Protein AF-A0A962MNL5-F1 (afdb_monomer_lite)

Sequence (131 aa):
VIIVTGAYEQGNGMEGVELTSRAFGSVLPWFPYVLFAVVFLFAYSTLLSWAYYGVKAFTYLFGNTDFNEMLYKIIFCIFIVIGASAKLDNVILLTDSSVFMMAIPNLIGLYMLAPILKKDLKAYAEKLKAA

Foldseek 3Di:
DLVVQVLVVVPPVQDDLRSVLVSCCVVPVPVSVVSVVVVVVVVVVVLVVCLVVQLVVQCVVPNDDPVSNVVSNVVSVVVVVVLVPDDPVVSVVVVVVVVVVVVVVVVVVCVVCVVVVVVVVVVVVVVVVVD

Secondary structure (DSSP, 8-state):
-TTTTTTTTS-SS--HHHHHHHHHHTT-TTHHHHHHHHHHHHHHHHHHHHHHHHHHHHHHHH-S-HHHHHHHHHHHHHHHHHHHHS-HHHHHHHHHHHHHHHHHHHHHHHHHHHHHHHHHHHHHHHHHHH-

pLDDT: mean 90.14, std 6.87, range [57.72, 96.31]

Structure (mmCIF, N/CA/C/O backbone):
data_AF-A0A962MNL5-F1
#
_entry.id   AF-A0A962MNL5-F1
#
loop_
_atom_site.group_PDB
_atom_site.id
_atom_site.type_symbol
_atom_site.label_atom_id
_atom_site.label_alt_id
_atom_site.label_comp_id
_atom_site.label_asym_id
_atom_site.label_entity_id
_atom_site.label_seq_id
_atom_site.pdbx_PDB_ins_code
_atom_site.Cartn_x
_atom_site.Cartn_y
_atom_site.Cartn_z
_atom_site.occupancy
_atom_site.B_iso_or_equiv
_atom_site.auth_seq_id
_atom_site.auth_comp_id
_atom_site.auth_asym_id
_atom_site.auth_atom_id
_atom_site.pdbx_PDB_model_num
ATOM 1 N N . VAL A 1 1 ? -0.462 -16.785 -18.089 1.00 73.00 1 VAL A N 1
ATOM 2 C CA . VAL A 1 1 ? 0.452 -16.381 -19.185 1.00 73.00 1 VAL A CA 1
ATOM 3 C C . VAL A 1 1 ? 1.895 -16.700 -18.842 1.00 73.00 1 VAL A C 1
ATOM 5 O O . VAL A 1 1 ? 2.433 -17.543 -19.529 1.00 73.00 1 VAL A O 1
ATOM 8 N N . ILE A 1 2 ? 2.465 -16.181 -17.746 1.00 81.88 2 ILE A N 1
ATOM 9 C CA . ILE A 1 2 ? 3.863 -16.463 -17.336 1.00 81.88 2 ILE A CA 1
ATOM 10 C C . ILE A 1 2 ? 4.225 -17.965 -17.362 1.00 81.88 2 ILE A C 1
ATOM 12 O O . ILE A 1 2 ? 5.234 -18.332 -17.956 1.00 81.88 2 ILE A O 1
ATOM 16 N N . ILE A 1 3 ? 3.385 -18.833 -16.778 1.00 84.62 3 ILE A N 1
ATOM 17 C CA . ILE A 1 3 ? 3.589 -20.297 -16.783 1.00 84.62 3 ILE A CA 1
ATOM 18 C C . ILE A 1 3 ? 3.440 -20.881 -18.197 1.00 84.62 3 ILE A C 1
ATOM 20 O O . ILE A 1 3 ? 4.257 -21.677 -18.633 1.00 84.62 3 ILE A O 1
ATOM 24 N N . VAL A 1 4 ? 2.411 -20.453 -18.932 1.00 84.00 4 VAL A N 1
ATOM 25 C CA . VAL A 1 4 ? 2.067 -20.973 -20.270 1.00 84.00 4 VAL A CA 1
ATOM 26 C C . VAL A 1 4 ? 3.145 -20.645 -21.305 1.00 84.00 4 VAL A C 1
ATOM 28 O O . VAL A 1 4 ? 3.404 -21.443 -22.195 1.00 84.00 4 VAL A O 1
ATOM 31 N N . THR A 1 5 ? 3.781 -19.480 -21.193 1.00 83.62 5 THR A N 1
ATOM 32 C CA . THR A 1 5 ? 4.835 -19.036 -22.113 1.00 83.62 5 THR A CA 1
ATOM 33 C C . THR A 1 5 ? 6.230 -19.495 -21.691 1.00 83.62 5 THR A C 1
ATOM 35 O O . THR A 1 5 ? 7.196 -19.121 -22.348 1.00 83.62 5 THR A O 1
ATOM 38 N N . GLY A 1 6 ? 6.363 -20.218 -20.570 1.00 81.50 6 GLY A N 1
ATOM 39 C CA . GLY A 1 6 ? 7.662 -20.605 -20.007 1.00 81.50 6 GLY A CA 1
ATOM 40 C C . GLY A 1 6 ? 8.551 -19.412 -19.632 1.00 81.50 6 GLY A C 1
ATOM 41 O O . GLY A 1 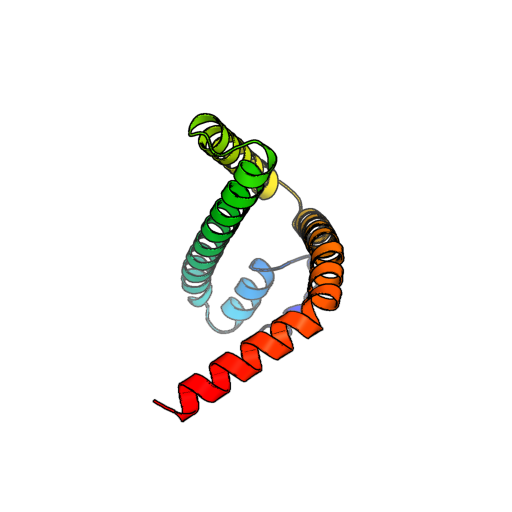6 ? 9.764 -19.551 -19.522 1.00 81.50 6 GLY A O 1
ATOM 42 N N . ALA A 1 7 ? 7.974 -18.217 -19.445 1.00 80.88 7 ALA A N 1
ATOM 43 C CA . ALA A 1 7 ? 8.757 -16.992 -19.253 1.00 80.88 7 ALA A CA 1
ATOM 44 C C . ALA A 1 7 ? 9.579 -17.016 -17.953 1.00 80.88 7 ALA A C 1
ATOM 46 O O . ALA A 1 7 ? 10.593 -16.333 -17.863 1.00 80.88 7 ALA A O 1
ATOM 47 N N . TYR A 1 8 ? 9.166 -17.826 -16.973 1.00 78.62 8 TYR A N 1
ATOM 48 C CA . TYR A 1 8 ? 9.879 -18.022 -15.711 1.00 78.62 8 TYR A CA 1
ATOM 49 C C . TYR A 1 8 ? 11.195 -18.812 -15.863 1.00 78.62 8 TYR A C 1
ATOM 51 O O . TYR A 1 8 ? 12.055 -18.707 -14.996 1.00 78.62 8 TYR A O 1
ATOM 59 N N . GLU A 1 9 ? 11.372 -19.590 -16.941 1.00 77.12 9 GLU A N 1
ATOM 60 C CA . GLU A 1 9 ? 12.588 -20.393 -17.174 1.00 77.12 9 GLU A CA 1
ATOM 61 C C . GLU A 1 9 ? 13.725 -19.568 -17.787 1.00 77.12 9 GLU A C 1
ATOM 63 O O . GLU A 1 9 ? 14.900 -19.900 -17.637 1.00 77.12 9 GLU A O 1
ATOM 68 N N . GLN A 1 10 ? 13.391 -18.453 -18.442 1.00 66.31 10 GLN A N 1
ATOM 69 C CA . GLN A 1 10 ? 14.362 -17.483 -18.944 1.00 66.31 10 GLN A CA 1
ATOM 70 C C . GLN A 1 10 ? 14.862 -16.611 -17.781 1.00 66.31 10 GLN A C 1
ATOM 72 O O . GLN A 1 10 ? 14.500 -15.441 -17.658 1.00 66.31 10 GLN A O 1
ATOM 77 N N . GLY A 1 11 ? 15.673 -17.209 -16.904 1.00 57.72 11 GLY A N 1
ATOM 78 C CA . GLY A 1 11 ? 16.206 -16.648 -15.655 1.00 57.72 11 GLY A CA 1
ATOM 79 C C . GLY A 1 11 ? 17.198 -15.486 -15.802 1.00 57.72 11 GLY A C 1
ATOM 80 O O . GLY A 1 11 ? 18.257 -15.497 -15.186 1.00 57.72 11 GLY A O 1
ATOM 81 N N . ASN A 1 12 ? 16.863 -14.454 -16.574 1.00 64.12 12 ASN A N 1
ATOM 82 C CA . ASN A 1 12 ? 17.698 -13.261 -16.770 1.00 64.12 12 ASN A CA 1
ATOM 83 C C . ASN A 1 12 ? 17.591 -12.226 -15.628 1.00 64.12 12 ASN A C 1
ATOM 85 O O . ASN A 1 12 ? 17.877 -11.053 -15.847 1.00 64.12 12 ASN A O 1
ATOM 89 N N . GLY A 1 13 ? 17.146 -12.618 -14.429 1.00 68.88 13 GLY A N 1
ATOM 90 C CA . GLY A 1 13 ? 16.915 -11.675 -13.323 1.00 68.88 13 GLY A CA 1
ATOM 91 C C . GLY A 1 13 ? 15.788 -10.667 -13.591 1.00 68.88 13 GLY A C 1
ATOM 92 O O . GLY A 1 13 ? 15.767 -9.598 -12.994 1.00 68.88 13 GLY A O 1
ATOM 93 N N . MET A 1 14 ? 14.874 -10.979 -14.520 1.00 76.31 14 MET A N 1
ATOM 94 C CA . MET A 1 14 ? 13.688 -10.161 -14.787 1.00 76.31 14 MET A CA 1
ATOM 95 C C . MET A 1 14 ? 12.634 -10.423 -13.710 1.00 76.31 14 MET A C 1
ATOM 97 O O . MET A 1 14 ? 12.212 -11.566 -13.524 1.00 76.31 14 MET A O 1
ATOM 101 N N . GLU A 1 15 ? 12.159 -9.369 -13.054 1.00 78.19 15 GLU A N 1
ATOM 102 C CA . GLU A 1 15 ? 11.238 -9.475 -11.921 1.00 78.19 15 GLU A CA 1
ATOM 103 C C . GLU A 1 15 ? 9.949 -8.668 -12.128 1.00 78.19 15 GLU A C 1
ATOM 105 O O . GLU A 1 15 ? 9.864 -7.729 -12.926 1.00 78.19 15 GLU A O 1
ATOM 110 N N . GLY A 1 16 ? 8.903 -9.064 -11.400 1.00 82.06 16 GLY A N 1
ATOM 111 C CA . GLY A 1 16 ? 7.641 -8.332 -11.313 1.00 82.06 16 GLY A CA 1
ATOM 112 C C . GLY A 1 16 ? 6.971 -8.035 -12.663 1.00 82.06 16 GLY A C 1
ATOM 113 O O . GLY A 1 16 ? 6.592 -8.932 -13.427 1.00 82.06 16 GLY A O 1
ATOM 114 N N . VAL A 1 17 ? 6.761 -6.744 -12.931 1.00 85.81 17 VAL A N 1
ATOM 115 C CA . VAL A 1 17 ? 6.028 -6.257 -14.112 1.00 85.81 17 VAL A CA 1
ATOM 116 C C . VAL A 1 17 ? 6.813 -6.497 -15.402 1.00 85.81 17 VAL A C 1
ATOM 118 O O . VAL A 1 17 ? 6.201 -6.755 -16.438 1.00 85.81 17 VAL A O 1
ATOM 121 N N . GLU A 1 18 ? 8.146 -6.480 -15.352 1.00 85.50 18 GLU A N 1
ATOM 122 C CA . GLU A 1 18 ? 8.993 -6.729 -16.523 1.00 85.50 18 GLU A CA 1
ATOM 123 C C . GLU A 1 18 ? 8.820 -8.163 -17.036 1.00 85.50 18 GLU A C 1
ATOM 125 O O . GLU A 1 18 ? 8.566 -8.373 -18.226 1.00 85.50 18 GLU A O 1
AT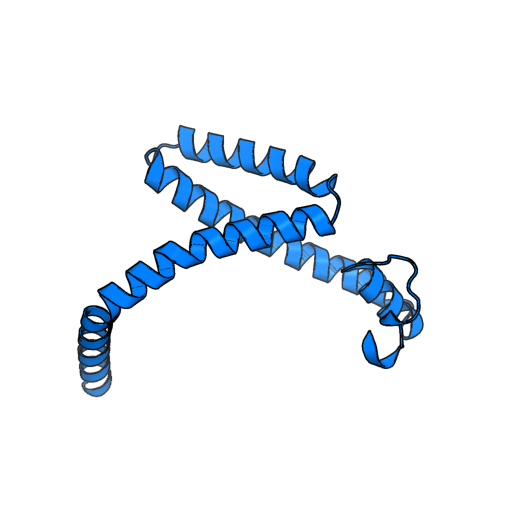OM 130 N N . LEU A 1 19 ? 8.840 -9.142 -16.124 1.00 86.94 19 LEU A N 1
ATOM 131 C CA . LEU A 1 19 ? 8.591 -10.549 -16.442 1.00 86.94 19 LEU A CA 1
ATOM 132 C C . LEU A 1 19 ? 7.203 -10.746 -17.069 1.00 86.94 19 LEU A C 1
ATOM 134 O O . LEU A 1 19 ? 7.045 -11.453 -18.067 1.00 86.94 19 LEU A O 1
ATOM 138 N N . THR A 1 20 ? 6.194 -10.076 -16.507 1.00 88.31 20 THR A N 1
ATOM 139 C CA . THR A 1 20 ? 4.820 -10.121 -17.020 1.00 88.31 20 THR A CA 1
ATOM 140 C C . THR A 1 20 ? 4.736 -9.503 -18.418 1.00 88.31 20 THR A C 1
ATOM 142 O O . THR A 1 20 ? 4.154 -10.101 -19.321 1.00 88.31 20 THR A O 1
ATOM 145 N N . SER A 1 21 ? 5.369 -8.346 -18.629 1.00 88.44 21 SER A N 1
ATOM 146 C CA . SER A 1 21 ? 5.409 -7.649 -19.919 1.00 88.44 21 SER A CA 1
ATOM 147 C C . SER A 1 21 ? 6.058 -8.500 -21.013 1.00 88.44 21 SER A C 1
ATOM 149 O O . SER A 1 21 ? 5.485 -8.653 -22.091 1.00 88.44 21 SER A O 1
ATOM 151 N N . ARG A 1 22 ? 7.193 -9.147 -20.719 1.00 86.38 22 ARG A N 1
ATOM 152 C CA . ARG A 1 22 ? 7.858 -10.103 -21.623 1.00 86.38 22 ARG A CA 1
ATOM 153 C C . ARG A 1 22 ? 6.981 -11.305 -21.960 1.00 86.38 22 ARG A C 1
ATOM 155 O O . ARG A 1 22 ? 6.880 -11.674 -23.129 1.00 86.38 22 ARG A O 1
ATOM 162 N N . ALA A 1 23 ? 6.340 -11.898 -20.954 1.00 87.25 23 ALA A N 1
ATOM 163 C CA . ALA A 1 23 ? 5.463 -13.051 -21.140 1.00 87.25 23 ALA A CA 1
ATOM 164 C C . ALA A 1 23 ? 4.251 -12.713 -22.020 1.00 87.25 23 ALA A C 1
ATOM 166 O O . ALA A 1 23 ? 3.857 -13.503 -22.869 1.00 87.25 23 ALA A O 1
ATOM 167 N N . PHE A 1 24 ? 3.656 -11.533 -21.844 1.00 87.31 24 PHE A N 1
ATOM 168 C CA . PHE A 1 24 ? 2.564 -11.096 -22.709 1.00 87.31 24 PHE A CA 1
ATOM 169 C C . PHE A 1 24 ? 3.050 -10.670 -24.095 1.00 87.31 24 PHE A C 1
ATOM 171 O O . PHE A 1 24 ? 2.392 -10.992 -25.079 1.00 87.31 24 PHE A O 1
ATOM 178 N N . GLY A 1 25 ? 4.204 -10.007 -24.191 1.00 86.38 25 GLY A N 1
ATOM 179 C CA . GLY A 1 25 ? 4.786 -9.558 -25.456 1.00 86.38 25 GLY A CA 1
ATOM 180 C C . GLY A 1 25 ? 5.163 -10.697 -26.407 1.00 86.38 25 GLY A C 1
ATOM 181 O O . GLY A 1 25 ? 5.110 -10.503 -27.619 1.00 86.38 25 GLY A O 1
ATOM 182 N N . SER A 1 26 ? 5.481 -11.892 -25.889 1.00 85.19 26 SER A N 1
ATOM 183 C CA . SER A 1 26 ? 5.773 -13.071 -26.721 1.00 85.19 26 SER A CA 1
ATOM 184 C C . SER A 1 26 ? 4.539 -13.663 -27.411 1.00 85.19 26 SER A C 1
ATOM 186 O O . SER A 1 26 ? 4.679 -14.338 -28.428 1.00 85.19 26 SER A O 1
ATOM 188 N N . VAL A 1 27 ? 3.337 -13.398 -26.887 1.00 85.94 27 VAL A N 1
ATOM 189 C CA . VAL A 1 27 ? 2.059 -13.881 -27.444 1.00 85.94 27 VAL A CA 1
ATOM 190 C C . VAL A 1 27 ? 1.306 -12.757 -28.161 1.00 85.94 27 VAL A C 1
ATOM 192 O O . VAL A 1 27 ? 0.698 -12.978 -29.205 1.00 85.94 27 VAL A O 1
ATOM 195 N N . LEU A 1 28 ? 1.344 -11.541 -27.608 1.00 88.19 28 LEU A N 1
ATOM 196 C CA . LEU A 1 28 ? 0.638 -10.353 -28.083 1.00 88.19 28 LEU A CA 1
ATOM 197 C C . LEU A 1 28 ? 1.578 -9.131 -28.045 1.00 88.19 28 LEU A C 1
ATOM 199 O O . LEU A 1 28 ? 1.676 -8.465 -27.011 1.00 88.19 28 LEU A O 1
ATOM 203 N N . PRO A 1 29 ? 2.220 -8.766 -29.171 1.00 87.06 29 PRO A N 1
ATOM 204 C CA . PRO A 1 29 ? 3.221 -7.693 -29.211 1.00 87.06 29 PRO A CA 1
ATOM 205 C C . PRO A 1 29 ? 2.721 -6.305 -28.774 1.00 87.06 29 PRO A C 1
ATOM 207 O O . PRO A 1 29 ? 3.512 -5.478 -28.333 1.00 87.06 29 PRO A O 1
ATOM 210 N N . TRP A 1 30 ? 1.415 -6.032 -28.880 1.00 89.56 30 TRP A N 1
ATOM 211 C CA . TRP A 1 30 ? 0.799 -4.749 -28.506 1.00 89.56 30 TRP A CA 1
ATOM 212 C C . TRP A 1 30 ? 0.339 -4.685 -27.041 1.00 89.56 30 TRP A C 1
ATOM 214 O O . TRP A 1 30 ? 0.053 -3.604 -26.525 1.00 89.56 30 TRP A O 1
ATOM 224 N N . PHE A 1 31 ? 0.268 -5.826 -26.352 1.00 89.62 31 PHE A N 1
ATOM 225 C CA . PHE A 1 31 ? -0.233 -5.903 -24.981 1.00 89.62 31 PHE A CA 1
ATOM 226 C C . PHE A 1 31 ? 0.630 -5.161 -23.938 1.00 89.62 31 PHE A C 1
ATOM 228 O O . PHE A 1 31 ? 0.042 -4.606 -23.008 1.00 89.62 31 PHE A O 1
ATOM 235 N N . PRO A 1 32 ? 1.974 -5.062 -24.064 1.00 89.12 32 PRO A N 1
ATOM 236 C CA . PRO A 1 32 ? 2.802 -4.296 -23.127 1.00 89.12 32 PRO A CA 1
ATOM 237 C C . PRO A 1 32 ? 2.346 -2.845 -22.897 1.00 89.12 32 PRO A C 1
ATOM 239 O O . PRO A 1 32 ? 2.419 -2.357 -21.771 1.00 89.12 32 PRO A O 1
ATOM 242 N N . TYR A 1 33 ? 1.812 -2.166 -23.920 1.00 90.94 33 TYR A N 1
ATOM 243 C CA . TYR A 1 33 ? 1.295 -0.797 -23.782 1.00 90.94 33 TYR A CA 1
ATOM 244 C C . TYR A 1 33 ? 0.030 -0.733 -22.918 1.00 90.94 33 TYR A C 1
ATOM 246 O O . TYR A 1 33 ? -0.125 0.167 -22.094 1.00 90.94 33 TYR A O 1
ATOM 254 N N . VAL A 1 34 ? -0.860 -1.716 -23.073 1.00 92.62 34 VAL A N 1
ATOM 255 C CA . VAL A 1 34 ? -2.073 -1.837 -22.253 1.00 92.62 34 VAL A CA 1
ATOM 256 C C . VAL A 1 34 ? -1.701 -2.200 -20.820 1.00 92.62 34 VAL A C 1
ATOM 258 O O . VAL A 1 34 ? -2.204 -1.589 -19.879 1.00 92.62 34 VAL A O 1
ATOM 261 N N . LEU A 1 35 ? -0.776 -3.149 -20.650 1.00 91.44 35 LEU A N 1
ATOM 262 C CA . LEU A 1 35 ? -0.272 -3.545 -19.340 1.00 91.44 35 LEU A CA 1
ATOM 263 C C . LEU A 1 35 ? 0.328 -2.349 -18.592 1.00 91.44 35 LEU A C 1
ATOM 265 O O . LEU A 1 35 ? 0.029 -2.174 -17.415 1.00 91.44 35 LEU A O 1
ATOM 269 N N . PHE A 1 36 ? 1.109 -1.502 -19.269 1.00 92.12 36 PHE A N 1
ATOM 270 C CA . PHE A 1 36 ? 1.651 -0.279 -18.676 1.00 92.12 36 PHE A CA 1
ATOM 271 C C . PHE A 1 36 ? 0.548 0.633 -18.121 1.00 92.12 36 PHE A C 1
ATOM 273 O O . PHE A 1 36 ? 0.620 1.034 -16.960 1.00 92.12 36 PHE A O 1
ATOM 280 N N . ALA A 1 37 ? -0.500 0.911 -18.905 1.00 94.50 37 ALA A N 1
ATOM 281 C CA . ALA A 1 37 ? -1.609 1.757 -18.461 1.00 94.50 37 ALA A CA 1
ATOM 282 C C . ALA A 1 37 ? -2.338 1.166 -17.240 1.00 94.50 37 ALA A C 1
ATOM 284 O O . ALA A 1 37 ? -2.624 1.878 -16.277 1.00 94.50 37 ALA A O 1
ATOM 285 N N . VAL A 1 38 ? -2.595 -0.146 -17.252 1.00 93.94 38 VAL A N 1
ATOM 286 C CA . VAL A 1 38 ? -3.270 -0.848 -16.148 1.00 93.94 38 VAL A CA 1
ATOM 287 C C . VAL A 1 38 ? -2.416 -0.843 -14.881 1.00 93.94 38 VAL A C 1
ATOM 289 O O . VAL A 1 38 ? -2.910 -0.499 -13.809 1.00 93.94 38 VAL A O 1
ATOM 292 N N . VAL A 1 39 ? -1.132 -1.191 -14.994 1.00 92.69 39 VAL A N 1
ATOM 293 C CA . VAL A 1 39 ? -0.204 -1.223 -13.855 1.00 92.69 39 VAL A CA 1
ATOM 294 C C . VAL A 1 39 ? -0.014 0.172 -13.272 1.00 92.69 39 VAL A C 1
ATOM 296 O O . VAL A 1 39 ? 0.002 0.313 -12.053 1.00 92.69 39 VAL A O 1
ATOM 299 N N . PHE A 1 40 ? 0.070 1.207 -14.111 1.00 93.44 40 PHE A N 1
ATOM 300 C CA . PHE A 1 40 ? 0.161 2.589 -13.649 1.00 93.44 40 PHE A CA 1
ATOM 301 C C . PHE A 1 40 ? -1.062 2.994 -12.818 1.00 93.44 40 PHE A C 1
ATOM 303 O O . PHE A 1 40 ? -0.910 3.482 -11.698 1.00 93.44 40 PHE A O 1
ATOM 310 N N . LEU A 1 41 ? -2.274 2.741 -13.327 1.00 95.19 41 LEU A N 1
ATOM 311 C CA . LEU A 1 41 ? -3.514 3.046 -12.608 1.00 95.19 41 LEU A CA 1
ATOM 312 C C . LEU A 1 41 ? -3.616 2.266 -11.291 1.00 95.19 41 LEU A C 1
ATOM 314 O O . LEU A 1 41 ? -3.998 2.833 -10.268 1.00 95.19 41 LEU A O 1
ATOM 318 N N . PHE A 1 42 ? -3.224 0.991 -11.302 1.00 94.06 42 PHE A N 1
ATOM 319 C CA . PHE A 1 42 ? -3.236 0.130 -10.121 1.00 94.06 42 PHE A CA 1
ATOM 320 C C . PHE A 1 42 ? -2.212 0.562 -9.058 1.00 94.06 42 PHE A C 1
ATOM 322 O O . PHE A 1 42 ? -2.520 0.619 -7.862 1.00 94.06 42 PHE A O 1
ATOM 329 N N . ALA A 1 43 ? -0.994 0.909 -9.480 1.00 92.56 43 ALA A N 1
ATOM 330 C CA . ALA A 1 43 ? 0.034 1.437 -8.590 1.00 92.56 43 ALA A CA 1
ATOM 331 C C . ALA A 1 43 ? -0.419 2.769 -7.977 1.00 92.56 43 ALA A C 1
ATOM 333 O O . ALA A 1 43 ? -0.313 2.959 -6.766 1.00 92.56 43 ALA A O 1
ATOM 334 N N . TYR A 1 44 ? -1.009 3.654 -8.785 1.00 93.94 44 TYR A N 1
ATOM 335 C CA . TYR A 1 44 ? -1.526 4.938 -8.321 1.00 93.94 44 TYR A CA 1
ATOM 336 C C . TYR A 1 44 ? -2.654 4.784 -7.289 1.00 93.94 44 TYR A C 1
ATOM 338 O O . TYR A 1 44 ? -2.602 5.404 -6.226 1.00 93.94 44 TYR A O 1
ATOM 346 N N . SER A 1 45 ? -3.640 3.913 -7.537 1.00 95.75 45 SER A N 1
ATOM 347 C CA . SER A 1 45 ? -4.722 3.668 -6.569 1.00 95.75 45 SER A CA 1
ATOM 348 C C . SER A 1 45 ? -4.206 3.091 -5.248 1.00 95.75 45 SER A C 1
ATOM 350 O O . SER A 1 45 ? -4.696 3.439 -4.168 1.00 95.75 45 SER A O 1
ATOM 352 N N . THR A 1 46 ? -3.190 2.229 -5.326 1.00 93.38 46 THR A N 1
ATOM 353 C CA . THR A 1 46 ? -2.559 1.623 -4.148 1.00 93.38 46 THR A CA 1
ATOM 354 C C . THR A 1 46 ? -1.806 2.678 -3.338 1.00 93.38 46 THR A C 1
ATOM 356 O O . THR A 1 46 ? -1.995 2.763 -2.125 1.00 93.38 46 THR A O 1
ATOM 359 N N . LEU A 1 47 ? -1.033 3.546 -4.001 1.00 93.81 47 LEU A N 1
ATOM 360 C CA . LEU A 1 47 ? -0.325 4.657 -3.358 1.00 93.81 47 LEU A CA 1
ATOM 361 C C . LEU A 1 47 ? -1.275 5.593 -2.604 1.00 93.81 47 LEU A C 1
ATOM 363 O O . LEU A 1 47 ? -0.985 5.955 -1.466 1.00 93.81 47 LEU A O 1
ATOM 367 N N . LEU A 1 48 ? -2.421 5.947 -3.195 1.00 93.19 48 LEU A N 1
ATOM 368 C CA . LEU A 1 48 ? -3.418 6.797 -2.534 1.00 93.19 48 LEU A CA 1
ATOM 369 C C . LEU A 1 48 ? -4.010 6.142 -1.280 1.00 93.19 48 LEU A C 1
ATOM 371 O O . LEU A 1 48 ? -4.159 6.801 -0.249 1.00 93.19 48 LEU A O 1
ATOM 375 N N . SER A 1 49 ? -4.319 4.846 -1.355 1.00 94.81 49 SER A N 1
ATOM 376 C CA . SER A 1 49 ? -4.878 4.098 -0.222 1.00 94.81 49 SER A CA 1
ATOM 377 C C . SER A 1 49 ? -3.886 4.039 0.944 1.00 94.81 49 SER A C 1
ATOM 379 O O . SER A 1 49 ? -4.243 4.349 2.082 1.00 94.81 49 SER A O 1
ATOM 381 N N . TRP A 1 50 ? -2.616 3.732 0.659 1.00 93.50 50 TRP A N 1
ATOM 382 C CA . TRP A 1 50 ? -1.556 3.704 1.671 1.00 93.50 50 TRP A CA 1
ATOM 383 C C . TRP A 1 50 ? -1.235 5.087 2.238 1.00 93.50 50 TRP A C 1
ATOM 385 O O . TRP A 1 50 ? -1.057 5.209 3.449 1.00 93.50 50 TRP A O 1
ATOM 395 N N . ALA A 1 51 ? -1.235 6.134 1.409 1.00 94.25 51 ALA A N 1
ATOM 396 C CA . ALA A 1 51 ? -1.080 7.508 1.881 1.00 94.25 51 ALA A CA 1
ATOM 397 C C . ALA A 1 51 ? -2.185 7.874 2.883 1.00 94.25 51 ALA A C 1
ATOM 399 O O . ALA A 1 51 ? -1.904 8.423 3.948 1.00 94.25 51 ALA A O 1
ATOM 400 N N . TYR A 1 52 ? -3.439 7.528 2.574 1.00 94.12 52 TYR A N 1
ATOM 401 C CA . TYR A 1 52 ? -4.574 7.790 3.455 1.00 94.12 52 TYR A CA 1
ATOM 402 C C . TYR A 1 52 ? -4.476 7.024 4.781 1.00 94.12 52 TYR A C 1
ATOM 404 O O . TYR A 1 52 ? -4.600 7.630 5.849 1.00 94.12 52 TYR A O 1
ATOM 412 N N . TYR A 1 53 ? -4.221 5.711 4.738 1.00 93.62 53 TYR A N 1
ATOM 413 C CA . TYR A 1 53 ? -4.052 4.908 5.955 1.00 93.62 53 TYR A CA 1
ATOM 414 C C . TYR A 1 53 ? -2.889 5.413 6.810 1.00 93.62 53 TYR A C 1
ATOM 416 O O . TYR A 1 53 ? -3.018 5.519 8.030 1.00 93.62 53 TYR A O 1
ATOM 424 N N . GLY A 1 54 ? -1.796 5.805 6.160 1.00 93.31 54 GLY A N 1
ATOM 425 C CA . GLY A 1 54 ? -0.635 6.410 6.789 1.00 93.31 54 GLY A CA 1
ATOM 426 C C . GLY A 1 54 ? -0.953 7.704 7.535 1.00 93.31 54 GLY A C 1
ATOM 427 O O . GLY A 1 54 ? -0.627 7.823 8.715 1.00 93.31 54 GLY A O 1
ATOM 428 N N . VAL A 1 55 ? -1.669 8.637 6.894 1.00 95.12 55 VAL A N 1
ATOM 429 C CA . VAL A 1 55 ? -2.123 9.883 7.539 1.00 95.12 55 VAL A CA 1
ATOM 430 C C . VAL A 1 55 ? -2.994 9.577 8.755 1.00 95.12 55 VAL A C 1
ATOM 432 O O . VAL A 1 55 ? -2.811 10.187 9.809 1.00 95.12 55 VAL A O 1
ATOM 435 N N . LYS A 1 56 ? -3.932 8.627 8.654 1.00 94.12 56 LYS A N 1
ATOM 436 C CA . LYS A 1 56 ? -4.806 8.265 9.784 1.00 94.12 56 LYS A CA 1
ATOM 437 C C . LYS A 1 56 ? -4.038 7.638 10.943 1.00 94.12 56 LYS A C 1
ATOM 439 O O . LYS A 1 56 ? -4.275 8.019 12.086 1.00 94.12 56 LYS A O 1
ATOM 444 N N . ALA A 1 57 ? -3.081 6.756 10.669 1.00 92.62 57 ALA A N 1
ATOM 445 C CA . ALA A 1 57 ? -2.211 6.203 11.704 1.00 92.62 57 ALA A CA 1
ATOM 446 C C . ALA A 1 57 ? -1.325 7.286 12.352 1.00 92.62 57 ALA A C 1
ATOM 448 O O . ALA A 1 57 ? -1.188 7.329 13.573 1.00 92.62 57 ALA A O 1
ATOM 449 N N . PHE A 1 58 ? -0.768 8.199 11.553 1.00 94.19 58 PHE A N 1
ATOM 450 C CA . PHE A 1 58 ? 0.101 9.271 12.040 1.00 94.19 58 PHE A CA 1
ATOM 451 C C . PHE A 1 58 ? -0.655 10.291 12.901 1.00 94.19 58 PHE A C 1
ATOM 453 O O . PH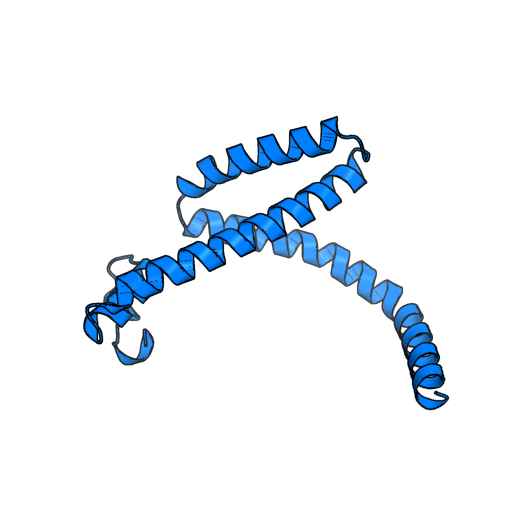E A 1 58 ? -0.229 10.616 14.006 1.00 94.19 58 PHE A O 1
ATOM 460 N N . THR A 1 59 ? -1.814 10.757 12.431 1.00 93.62 59 THR A N 1
ATOM 461 C CA . THR A 1 59 ? -2.675 11.696 13.174 1.00 93.62 59 THR A CA 1
ATOM 462 C C . THR A 1 59 ? -3.261 11.080 14.446 1.00 93.62 59 THR A C 1
ATOM 464 O O . THR A 1 59 ? -3.459 11.798 15.424 1.00 93.62 59 THR A O 1
ATOM 467 N N . TYR A 1 60 ? -3.479 9.760 14.483 1.00 92.19 60 TYR A N 1
ATOM 468 C CA . TYR A 1 60 ? -3.862 9.050 15.707 1.00 92.19 60 TYR A CA 1
ATOM 469 C C . TYR A 1 60 ? -2.756 9.085 16.776 1.00 92.19 60 TYR A C 1
ATOM 471 O O . TYR A 1 60 ? -3.056 9.239 17.956 1.00 92.19 60 TYR A O 1
ATOM 479 N N . LEU A 1 61 ? -1.483 8.977 16.374 1.00 92.50 61 LEU A N 1
ATOM 480 C CA . LEU A 1 61 ? -0.339 8.964 17.297 1.00 92.50 61 LEU A CA 1
ATOM 481 C C . LEU A 1 61 ? 0.108 10.364 17.738 1.00 92.50 61 LEU A C 1
ATOM 483 O O . LEU A 1 61 ? 0.402 10.573 18.912 1.00 92.50 61 LEU A O 1
ATOM 487 N N . PHE A 1 62 ? 0.178 11.317 16.807 1.00 91.94 62 PHE A N 1
ATOM 488 C CA . PHE A 1 62 ? 0.778 12.640 17.036 1.00 91.94 62 PHE A CA 1
ATOM 489 C C . PHE A 1 62 ? -0.248 13.772 17.175 1.00 91.94 62 PHE A C 1
ATOM 491 O O . PHE A 1 62 ? 0.122 14.929 17.376 1.00 91.94 62 PHE A O 1
ATOM 498 N N . GLY A 1 63 ? -1.539 13.449 17.080 1.00 89.31 63 GLY A N 1
ATOM 499 C CA . GLY A 1 63 ? -2.638 14.406 17.138 1.00 89.31 63 GLY A CA 1
ATOM 500 C C . GLY A 1 63 ? -3.110 14.864 15.756 1.00 89.31 63 GLY A C 1
ATOM 501 O O . GLY A 1 63 ? -2.339 14.957 14.796 1.00 89.31 63 GLY A O 1
ATOM 502 N N . ASN A 1 64 ? -4.407 15.163 15.669 1.00 90.31 64 ASN A N 1
ATOM 503 C CA . ASN A 1 64 ? -5.089 15.542 14.436 1.00 90.31 64 ASN A CA 1
ATOM 504 C C . ASN A 1 64 ? -4.997 17.056 14.193 1.00 90.31 64 ASN A C 1
ATOM 506 O O . ASN A 1 64 ? -5.919 17.801 14.520 1.00 90.31 64 ASN A O 1
ATOM 510 N N . THR A 1 65 ? -3.863 17.506 13.657 1.00 92.69 65 THR A N 1
ATOM 511 C CA . THR A 1 65 ? -3.652 18.893 13.220 1.00 92.69 65 THR A CA 1
ATOM 512 C C . THR A 1 65 ? -3.309 18.935 11.734 1.00 92.69 65 THR A C 1
ATOM 514 O O . THR A 1 65 ? -2.649 18.028 11.219 1.00 92.69 65 THR A O 1
ATOM 517 N N . ASP A 1 66 ? -3.696 20.017 11.054 1.00 90.31 66 ASP A N 1
ATOM 518 C CA . ASP A 1 66 ? -3.401 20.214 9.626 1.00 90.31 66 ASP A CA 1
ATOM 519 C C . ASP A 1 66 ? -1.890 20.184 9.341 1.00 90.31 66 ASP A C 1
ATOM 521 O O . ASP A 1 66 ? -1.444 19.688 8.305 1.00 90.31 66 ASP A O 1
ATOM 525 N N . PHE A 1 67 ? -1.086 20.664 10.297 1.00 92.81 67 PHE A N 1
ATOM 526 C CA . PHE A 1 67 ? 0.371 20.607 10.230 1.00 92.81 67 PHE A CA 1
ATOM 527 C C . PHE A 1 67 ? 0.892 19.162 10.203 1.00 92.81 67 PHE A C 1
ATOM 529 O O . PHE A 1 67 ? 1.703 18.825 9.342 1.00 92.81 67 PHE A O 1
ATOM 536 N N . ASN A 1 68 ? 0.405 18.296 11.098 1.00 92.12 68 ASN A N 1
ATOM 537 C CA . ASN A 1 68 ? 0.824 16.893 11.165 1.00 92.12 68 ASN A CA 1
ATOM 538 C C . ASN A 1 68 ? 0.415 16.111 9.912 1.00 92.12 68 ASN A C 1
ATOM 540 O O . ASN A 1 68 ? 1.179 15.280 9.418 1.00 92.12 68 ASN A O 1
ATOM 544 N N . GLU A 1 69 ? -0.774 16.391 9.376 1.00 93.06 69 GLU A N 1
ATOM 545 C CA . GLU A 1 69 ? -1.231 15.787 8.127 1.00 93.06 69 GLU A CA 1
ATOM 546 C C . GLU A 1 69 ? -0.345 16.202 6.943 1.00 93.06 69 GLU A C 1
ATOM 548 O O . GLU A 1 69 ? 0.085 15.349 6.159 1.00 93.06 69 GLU A O 1
ATOM 553 N N . MET A 1 70 ? -0.033 17.496 6.823 1.00 93.69 70 MET A N 1
ATOM 554 C CA . MET A 1 70 ? 0.849 18.000 5.769 1.00 93.69 70 MET A CA 1
ATOM 555 C C . MET A 1 70 ? 2.264 17.427 5.895 1.00 93.69 70 MET A C 1
ATOM 557 O O . MET A 1 70 ? 2.843 16.990 4.899 1.00 93.69 70 MET A O 1
ATOM 561 N N . LEU A 1 71 ? 2.801 17.372 7.116 1.00 94.62 71 LEU A N 1
ATOM 562 C CA . LEU A 1 71 ? 4.115 16.799 7.397 1.00 94.62 71 LEU A CA 1
ATOM 563 C C . LEU A 1 71 ? 4.198 15.343 6.926 1.00 94.62 71 LEU A C 1
ATOM 565 O O . LEU A 1 71 ? 5.138 14.984 6.216 1.00 94.62 71 LEU A O 1
ATOM 569 N N . TYR A 1 72 ? 3.196 14.520 7.255 1.00 95.12 72 TYR A N 1
ATOM 570 C CA . TYR A 1 72 ? 3.163 13.128 6.810 1.00 95.12 72 TYR A CA 1
ATOM 571 C C . TYR A 1 72 ? 3.110 13.013 5.283 1.00 95.12 72 TYR A C 1
ATOM 573 O O . TYR A 1 72 ? 3.850 12.218 4.708 1.00 95.1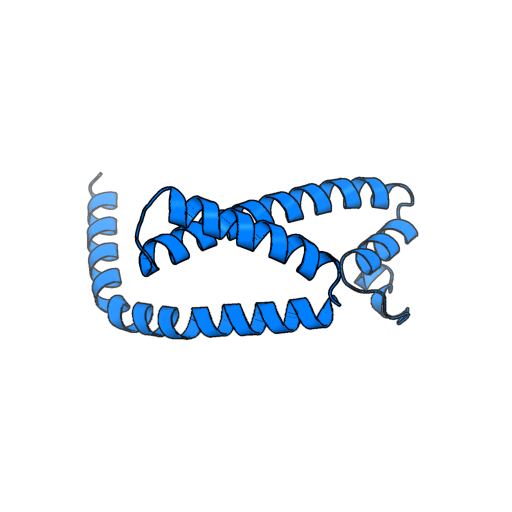2 72 TYR A O 1
ATOM 581 N N . LYS A 1 73 ? 2.283 13.823 4.606 1.00 94.12 73 LYS A N 1
ATOM 582 C CA . LYS A 1 73 ? 2.196 13.821 3.133 1.00 94.12 73 LYS A CA 1
ATOM 583 C C . LYS A 1 73 ? 3.533 14.174 2.480 1.00 94.12 73 LYS A C 1
ATOM 585 O O . LYS A 1 73 ? 3.924 13.518 1.518 1.00 94.12 73 LYS A O 1
ATOM 590 N N . ILE A 1 74 ? 4.252 15.164 3.014 1.00 95.50 74 ILE A N 1
ATOM 591 C CA . ILE A 1 74 ? 5.586 15.546 2.522 1.00 95.50 74 ILE A CA 1
ATOM 592 C C . ILE A 1 74 ? 6.570 14.386 2.694 1.00 95.50 74 ILE A C 1
ATOM 594 O O . ILE A 1 74 ? 7.251 14.016 1.737 1.00 95.50 74 ILE A O 1
ATOM 598 N N . ILE A 1 75 ? 6.609 13.778 3.884 1.00 94.81 75 ILE A N 1
ATOM 599 C CA . ILE A 1 75 ? 7.460 12.614 4.162 1.00 94.81 75 ILE A CA 1
ATOM 600 C C . ILE A 1 75 ? 7.123 11.476 3.191 1.00 94.81 75 ILE A C 1
ATOM 602 O O . ILE A 1 75 ? 8.018 10.940 2.543 1.00 94.81 75 ILE A O 1
ATOM 606 N N . PHE A 1 76 ? 5.842 11.150 3.023 1.00 93.94 76 PHE A N 1
ATOM 607 C CA . PHE A 1 76 ? 5.385 10.091 2.126 1.00 93.94 76 PHE A CA 1
ATOM 608 C C . PHE A 1 76 ? 5.838 10.323 0.676 1.00 93.94 76 PHE A C 1
ATOM 610 O O . PHE A 1 76 ? 6.379 9.413 0.049 1.00 93.94 76 PHE A O 1
ATOM 617 N N . CYS A 1 77 ? 5.709 11.550 0.160 1.00 94.25 77 CYS A N 1
ATOM 618 C CA . CYS A 1 77 ? 6.196 11.912 -1.174 1.00 94.25 77 CYS A CA 1
ATOM 619 C C . CYS A 1 77 ? 7.715 11.730 -1.324 1.00 94.25 77 CYS A C 1
ATOM 621 O O . CYS A 1 77 ? 8.167 11.226 -2.351 1.00 94.25 77 CYS A O 1
ATOM 623 N N . ILE A 1 78 ? 8.506 12.091 -0.308 1.00 94.69 78 ILE A N 1
ATOM 624 C CA . ILE A 1 78 ? 9.963 11.868 -0.315 1.00 94.69 78 ILE A CA 1
ATOM 625 C C . ILE A 1 78 ? 10.272 10.365 -0.352 1.00 94.69 78 ILE A C 1
ATOM 627 O O . ILE A 1 78 ? 11.097 9.918 -1.150 1.00 94.69 78 ILE A O 1
ATOM 631 N N . PHE A 1 79 ? 9.574 9.568 0.461 1.00 91.38 79 PHE A N 1
ATOM 632 C CA . PHE A 1 79 ? 9.746 8.115 0.488 1.00 91.38 79 PHE A CA 1
ATOM 633 C C . PHE A 1 79 ? 9.341 7.434 -0.824 1.00 91.38 79 PHE A C 1
ATOM 635 O O . PHE A 1 79 ? 9.965 6.438 -1.177 1.00 91.38 79 PHE A O 1
ATOM 642 N N . ILE A 1 80 ? 8.380 7.972 -1.586 1.00 92.19 80 ILE A N 1
ATOM 643 C CA . ILE A 1 80 ? 8.070 7.470 -2.938 1.00 92.19 80 ILE A CA 1
ATOM 644 C C . ILE A 1 80 ? 9.292 7.589 -3.857 1.00 92.19 80 ILE A C 1
ATOM 646 O O . ILE A 1 80 ? 9.619 6.636 -4.562 1.00 92.19 80 ILE A O 1
ATOM 650 N N . VAL A 1 81 ? 9.990 8.729 -3.837 1.00 92.56 81 VAL A N 1
ATOM 651 C CA . VAL A 1 81 ? 11.187 8.945 -4.672 1.00 92.56 81 VAL A CA 1
ATOM 652 C C . VAL A 1 81 ? 12.312 7.989 -4.268 1.00 92.56 81 VAL A C 1
ATOM 654 O O . VAL A 1 81 ? 12.972 7.398 -5.123 1.00 92.56 81 VAL A O 1
ATOM 657 N N . ILE A 1 82 ? 12.499 7.785 -2.962 1.00 91.19 82 ILE A N 1
ATOM 658 C CA . ILE A 1 82 ? 13.488 6.833 -2.440 1.00 91.19 82 ILE A CA 1
ATOM 659 C C . ILE A 1 82 ? 13.110 5.401 -2.844 1.00 91.19 82 ILE A C 1
ATOM 661 O O . ILE A 1 82 ? 13.942 4.675 -3.378 1.00 91.19 82 ILE A O 1
ATOM 665 N N . GLY A 1 83 ? 11.848 5.009 -2.660 1.00 88.38 83 GLY A N 1
ATOM 666 C CA . GLY A 1 83 ? 11.344 3.682 -3.015 1.00 88.38 83 GLY A CA 1
ATOM 667 C C . GLY A 1 83 ? 11.469 3.377 -4.507 1.00 88.38 83 GLY A C 1
ATOM 668 O O . GLY A 1 83 ? 11.839 2.265 -4.868 1.00 88.38 83 GLY A O 1
ATOM 669 N N . ALA A 1 84 ? 11.258 4.374 -5.370 1.00 89.12 84 ALA A N 1
ATOM 670 C CA . ALA A 1 84 ? 11.418 4.236 -6.817 1.00 89.12 84 ALA A CA 1
ATOM 671 C C . ALA A 1 84 ? 12.876 4.002 -7.263 1.00 89.12 84 ALA A C 1
ATOM 673 O O . ALA A 1 84 ? 13.095 3.513 -8.368 1.00 89.12 84 ALA A O 1
ATOM 674 N N . SER A 1 85 ? 13.866 4.344 -6.428 1.00 89.44 85 SER A N 1
ATOM 675 C CA . SER A 1 85 ? 15.297 4.122 -6.707 1.00 89.44 85 SER A CA 1
ATOM 676 C C . SER A 1 85 ? 15.894 2.908 -5.981 1.00 89.44 85 SER A C 1
ATOM 678 O O . SER A 1 85 ? 17.045 2.545 -6.229 1.00 89.44 85 SER A O 1
ATOM 680 N N . ALA A 1 86 ? 15.128 2.255 -5.104 1.00 89.19 86 ALA A N 1
ATOM 681 C CA . ALA A 1 86 ? 15.552 1.064 -4.378 1.00 89.19 86 ALA A CA 1
ATOM 682 C C . ALA A 1 86 ? 15.356 -0.223 -5.205 1.00 89.19 86 ALA A C 1
ATOM 684 O O . ALA A 1 86 ? 14.522 -0.294 -6.104 1.00 89.19 86 ALA A O 1
ATOM 685 N N . LYS A 1 87 ? 16.120 -1.276 -4.878 1.00 86.81 87 LYS A N 1
ATOM 686 C CA . LYS A 1 87 ? 15.943 -2.608 -5.484 1.00 86.81 87 LYS A CA 1
ATOM 687 C C . LYS A 1 87 ? 14.599 -3.214 -5.080 1.00 86.81 87 LYS A C 1
ATOM 689 O O . LYS A 1 87 ? 14.246 -3.153 -3.902 1.00 86.81 87 LYS A O 1
ATOM 694 N N . LEU A 1 88 ? 13.917 -3.858 -6.028 1.00 85.69 88 LEU A N 1
ATOM 695 C CA . LEU A 1 88 ? 12.598 -4.459 -5.821 1.00 85.69 88 LEU A CA 1
ATOM 696 C C . LEU A 1 88 ? 12.589 -5.452 -4.647 1.00 85.69 88 LEU A C 1
ATOM 698 O O . LEU A 1 88 ? 11.783 -5.284 -3.736 1.00 85.69 88 LEU A O 1
ATOM 702 N N . ASP A 1 89 ? 13.542 -6.386 -4.605 1.00 87.19 89 ASP A N 1
ATOM 703 C CA . ASP A 1 89 ? 13.703 -7.344 -3.499 1.00 87.19 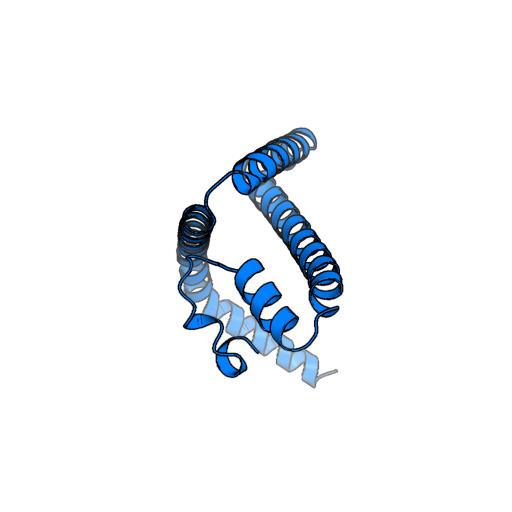89 ASP A CA 1
ATOM 704 C C . ASP A 1 89 ? 13.775 -6.678 -2.122 1.00 87.19 89 ASP A C 1
ATOM 706 O O . ASP A 1 89 ? 13.110 -7.097 -1.174 1.00 87.19 89 ASP A O 1
ATOM 710 N N . ASN A 1 90 ? 14.559 -5.602 -2.005 1.00 89.00 90 ASN A N 1
ATOM 711 C CA . ASN A 1 90 ? 14.724 -4.892 -0.739 1.00 89.00 90 ASN A CA 1
ATOM 712 C C . ASN A 1 90 ? 13.415 -4.217 -0.308 1.00 89.00 90 ASN A C 1
ATOM 714 O O . ASN A 1 90 ? 13.084 -4.212 0.877 1.00 89.00 90 ASN A O 1
ATOM 718 N N . VAL A 1 91 ? 12.674 -3.643 -1.263 1.00 89.00 91 VAL A N 1
ATOM 719 C CA . VAL A 1 91 ? 11.383 -2.988 -1.002 1.00 89.00 91 VAL A CA 1
ATOM 720 C C . VAL A 1 91 ? 10.332 -4.014 -0.585 1.00 89.00 91 VAL A C 1
ATOM 722 O O . VAL A 1 91 ? 9.585 -3.758 0.362 1.00 89.00 91 VAL A O 1
ATOM 725 N N . ILE A 1 92 ? 10.297 -5.178 -1.242 1.00 90.25 92 ILE A N 1
ATOM 726 C CA . ILE A 1 92 ? 9.392 -6.277 -0.888 1.00 90.25 92 ILE A CA 1
ATOM 727 C C . ILE A 1 92 ? 9.708 -6.773 0.523 1.00 90.25 92 ILE A C 1
ATOM 729 O O . ILE A 1 92 ? 8.821 -6.773 1.373 1.00 90.25 92 ILE A O 1
ATOM 733 N N . LEU A 1 93 ? 10.975 -7.083 0.820 1.00 92.88 93 LEU A N 1
ATOM 734 C CA . LEU A 1 93 ? 11.383 -7.581 2.137 1.00 92.88 93 LEU A CA 1
ATOM 735 C C . LEU A 1 93 ? 11.037 -6.596 3.266 1.00 92.88 93 LEU A C 1
ATOM 737 O O . LEU A 1 93 ? 10.550 -7.001 4.327 1.00 92.88 93 LEU A O 1
ATOM 741 N N . LEU A 1 94 ? 11.271 -5.299 3.043 1.00 91.88 94 LEU A N 1
ATOM 742 C CA . LEU A 1 94 ? 10.925 -4.246 3.999 1.00 91.88 94 LEU A CA 1
ATOM 743 C C . LEU A 1 94 ? 9.408 -4.142 4.203 1.00 91.88 94 LEU A C 1
ATOM 745 O O . LEU A 1 94 ? 8.947 -4.021 5.342 1.00 91.88 94 LEU A O 1
ATOM 749 N N . THR A 1 95 ? 8.638 -4.187 3.114 1.00 91.12 95 THR A N 1
ATOM 750 C CA . THR A 1 95 ? 7.174 -4.076 3.153 1.00 91.12 95 THR A CA 1
ATOM 751 C C . THR A 1 95 ? 6.559 -5.276 3.866 1.00 91.12 95 THR A C 1
ATOM 753 O O . THR A 1 95 ? 5.776 -5.083 4.796 1.00 91.12 95 THR A O 1
ATOM 756 N N . ASP A 1 96 ? 6.975 -6.494 3.518 1.00 93.31 96 ASP A N 1
ATOM 757 C CA . ASP A 1 96 ? 6.485 -7.728 4.138 1.00 93.31 96 ASP A CA 1
ATOM 758 C C . ASP A 1 96 ? 6.787 -7.752 5.639 1.00 93.31 96 ASP A C 1
ATOM 760 O O . ASP A 1 96 ? 5.901 -8.021 6.453 1.00 93.31 96 ASP A O 1
ATOM 764 N N . SER A 1 97 ? 8.009 -7.372 6.028 1.00 94.75 97 SER A N 1
ATOM 765 C CA . SER A 1 97 ? 8.399 -7.272 7.442 1.00 94.75 97 SER A CA 1
ATOM 766 C C . SER A 1 97 ? 7.562 -6.233 8.200 1.00 94.75 97 SER A C 1
ATOM 768 O O . SER A 1 97 ? 7.155 -6.466 9.340 1.00 94.75 97 SER A O 1
ATOM 770 N N . SER A 1 98 ? 7.269 -5.094 7.566 1.00 92.88 98 SER A N 1
ATOM 771 C CA . SER A 1 98 ? 6.470 -4.018 8.166 1.00 92.88 98 SER A CA 1
ATOM 772 C C . SER A 1 98 ? 5.008 -4.429 8.348 1.00 92.88 98 SER A C 1
ATOM 774 O O . SER A 1 98 ? 4.444 -4.243 9.427 1.00 92.88 98 SER A O 1
ATOM 776 N N . VAL A 1 99 ? 4.393 -5.034 7.326 1.00 93.31 99 VAL A N 1
ATOM 777 C CA . VAL A 1 99 ? 3.007 -5.528 7.394 1.00 93.31 99 VAL A CA 1
ATOM 778 C C . VAL A 1 99 ? 2.888 -6.656 8.413 1.00 93.31 99 VAL A C 1
ATOM 780 O O . VAL A 1 99 ? 1.935 -6.681 9.193 1.00 93.31 99 VAL A O 1
ATOM 783 N N . PHE A 1 100 ? 3.875 -7.551 8.471 1.00 94.69 100 PHE A N 1
ATOM 784 C CA . PHE A 1 100 ? 3.926 -8.599 9.484 1.00 94.69 100 PHE A CA 1
ATOM 785 C C . PHE A 1 100 ? 3.961 -8.016 10.903 1.00 94.69 100 PHE A C 1
ATOM 787 O O . PHE A 1 100 ? 3.185 -8.429 11.768 1.00 94.69 100 PHE A O 1
ATOM 794 N N . MET A 1 101 ? 4.794 -6.996 11.130 1.00 95.75 101 MET A N 1
ATOM 795 C CA . MET A 1 101 ? 4.859 -6.301 12.417 1.00 95.75 101 MET A CA 1
ATOM 796 C C . MET A 1 101 ? 3.529 -5.633 12.787 1.00 95.75 101 MET A C 1
ATOM 798 O O . MET A 1 101 ? 3.144 -5.668 13.952 1.00 95.75 101 MET A O 1
ATOM 802 N N . MET A 1 102 ? 2.801 -5.069 11.817 1.00 94.19 102 MET A N 1
ATOM 803 C CA . MET A 1 102 ? 1.461 -4.506 12.039 1.00 94.19 102 MET A CA 1
ATOM 804 C C . MET A 1 102 ? 0.407 -5.583 12.339 1.00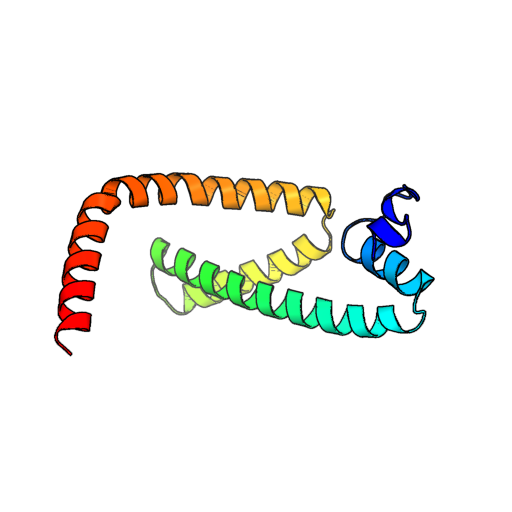 94.19 102 MET A C 1
ATOM 806 O O . MET A 1 102 ? -0.505 -5.352 13.136 1.00 94.19 102 MET A O 1
ATOM 810 N N . ALA A 1 103 ? 0.526 -6.763 11.725 1.00 95.81 103 ALA A N 1
ATOM 811 C CA . ALA A 1 103 ? -0.427 -7.855 11.889 1.00 95.81 103 ALA A CA 1
ATOM 812 C C . ALA A 1 103 ? -0.409 -8.446 13.308 1.00 95.81 103 ALA A C 1
ATOM 814 O O . ALA A 1 103 ? -1.470 -8.754 13.845 1.00 95.81 103 ALA A O 1
ATOM 815 N N . ILE A 1 104 ? 0.762 -8.560 13.945 1.00 95.62 104 ILE A N 1
ATOM 816 C CA . ILE A 1 104 ? 0.904 -9.146 15.292 1.00 95.62 104 ILE A CA 1
ATOM 817 C C . ILE A 1 104 ? -0.009 -8.474 16.340 1.00 95.62 104 ILE A C 1
ATOM 819 O O . ILE A 1 104 ? -0.864 -9.164 16.904 1.00 95.62 104 ILE A O 1
ATOM 823 N N . PRO A 1 105 ? 0.104 -7.159 16.624 1.00 94.69 105 PRO A N 1
ATOM 824 C CA . PRO A 1 105 ? -0.743 -6.511 17.622 1.00 94.69 105 PRO A CA 1
ATOM 825 C C . PRO A 1 105 ? -2.219 -6.495 17.202 1.00 94.69 105 PRO A C 1
ATOM 827 O O . PRO A 1 105 ? -3.093 -6.603 18.063 1.00 94.69 105 PRO A O 1
ATOM 830 N N . ASN A 1 106 ? -2.514 -6.417 15.898 1.00 95.19 106 ASN A N 1
ATOM 831 C CA . ASN A 1 106 ? -3.886 -6.460 15.390 1.00 95.19 106 ASN A CA 1
ATOM 832 C C . ASN A 1 106 ? -4.560 -7.811 15.689 1.00 95.19 106 ASN A C 1
ATOM 834 O O . ASN A 1 106 ? -5.659 -7.840 16.240 1.00 95.19 106 ASN A O 1
ATOM 838 N N . LEU A 1 107 ? -3.872 -8.922 15.412 1.00 95.50 107 LEU A N 1
ATOM 839 C CA . LEU A 1 107 ? -4.373 -10.273 15.671 1.00 95.50 107 LEU A CA 1
ATOM 840 C C . LEU A 1 107 ? -4.581 -10.534 17.165 1.00 95.50 107 LEU A C 1
ATOM 842 O O . LEU A 1 107 ? -5.595 -11.122 17.545 1.00 95.50 107 LEU A O 1
ATOM 846 N N . ILE A 1 108 ? -3.667 -10.061 18.019 1.00 96.00 108 ILE A N 1
ATOM 847 C CA . ILE A 1 108 ? -3.821 -10.154 19.479 1.00 96.00 108 ILE A CA 1
ATOM 848 C C . ILE A 1 108 ? -5.072 -9.388 19.927 1.00 96.00 108 ILE A C 1
ATOM 850 O O . ILE A 1 108 ? -5.911 -9.938 20.644 1.00 96.00 108 ILE A O 1
ATOM 854 N N . GLY A 1 109 ? -5.238 -8.145 19.462 1.00 95.25 109 GLY A N 1
ATOM 855 C CA . GLY A 1 109 ? -6.412 -7.329 19.770 1.00 95.25 109 GLY A CA 1
ATOM 856 C C . GLY A 1 109 ? -7.715 -7.971 19.294 1.00 95.25 109 GLY A C 1
ATOM 857 O O . GLY A 1 109 ? -8.683 -8.042 20.052 1.00 95.25 109 GLY A O 1
ATOM 858 N N . LEU A 1 110 ? -7.731 -8.512 18.074 1.00 94.75 110 LEU A N 1
ATOM 859 C CA . LEU A 1 110 ? -8.893 -9.204 17.521 1.00 94.75 110 LEU A CA 1
ATOM 860 C C . LEU A 1 110 ? -9.256 -10.446 18.339 1.00 94.75 110 LEU A C 1
ATOM 862 O O . LEU A 1 110 ? -10.433 -10.668 18.609 1.00 94.75 110 LEU A O 1
ATOM 866 N N . TYR A 1 111 ? -8.267 -11.231 18.772 1.00 95.25 111 TYR A N 1
ATOM 867 C CA . TYR A 1 111 ? -8.510 -12.409 19.604 1.00 95.25 111 TYR A CA 1
ATOM 868 C C . TYR A 1 111 ? -9.116 -12.034 20.964 1.00 95.25 111 TYR A C 1
ATOM 870 O O . TYR A 1 111 ? -10.077 -12.662 21.410 1.00 95.25 111 TYR A O 1
ATOM 878 N N . MET A 1 112 ? -8.619 -10.966 21.595 1.00 96.31 112 MET A N 1
ATOM 879 C CA . MET A 1 112 ? -9.175 -10.452 22.854 1.00 96.31 112 MET A CA 1
ATOM 880 C C . MET A 1 112 ? -10.596 -9.891 22.690 1.00 96.31 112 MET A C 1
ATOM 882 O O . MET A 1 112 ? -11.427 -10.044 23.584 1.00 96.31 112 MET A O 1
ATOM 886 N N . LEU A 1 113 ? -10.887 -9.254 21.551 1.00 95.38 113 LEU A N 1
ATOM 887 C CA . LEU A 1 113 ? -12.190 -8.649 21.247 1.00 95.38 113 LEU A CA 1
ATOM 888 C C . LEU A 1 113 ? -13.192 -9.628 20.612 1.00 95.38 113 LEU A C 1
ATOM 890 O O . LEU A 1 113 ? -14.385 -9.323 20.545 1.00 95.38 113 LEU A O 1
ATOM 894 N N . ALA A 1 114 ? -12.753 -10.820 20.201 1.00 94.69 114 ALA A N 1
ATOM 895 C CA . ALA A 1 114 ? -13.583 -11.862 19.598 1.00 94.69 114 ALA A CA 1
ATOM 896 C C . ALA A 1 114 ? -14.894 -12.171 20.359 1.00 94.69 114 ALA A C 1
ATOM 898 O O . ALA A 1 114 ? -15.937 -12.272 19.703 1.00 94.69 114 ALA A O 1
ATOM 899 N N . PRO A 1 115 ? -14.925 -12.299 21.707 1.00 93.69 115 PRO A N 1
ATOM 900 C CA . PRO A 1 115 ? -16.180 -12.543 22.423 1.00 93.69 115 PRO A CA 1
ATOM 901 C C . PRO A 1 115 ? -17.168 -11.370 22.329 1.00 93.69 115 PRO A C 1
ATOM 903 O O . PRO A 1 115 ? -18.374 -11.602 22.233 1.00 93.69 115 PRO A O 1
ATOM 906 N N . ILE A 1 116 ? -16.675 -10.127 22.318 1.00 94.88 116 ILE A N 1
ATOM 907 C CA . ILE A 1 116 ? -17.507 -8.920 22.180 1.00 94.88 116 ILE A CA 1
ATOM 908 C C . ILE A 1 116 ? -18.074 -8.857 20.761 1.00 94.88 116 ILE A C 1
ATOM 910 O O . ILE A 1 116 ? -19.288 -8.766 20.590 1.00 94.88 116 ILE A O 1
ATOM 914 N N . LEU A 1 117 ? -17.221 -9.047 19.750 1.00 93.12 117 LEU A N 1
ATOM 915 C CA . LEU A 1 117 ? -17.633 -9.085 18.346 1.00 93.12 117 LEU A CA 1
ATOM 916 C C . LEU A 1 117 ? -18.706 -10.153 18.094 1.00 93.12 117 LEU A C 1
ATOM 918 O O . LEU A 1 117 ? -19.680 -9.905 17.387 1.00 93.12 117 LEU A O 1
ATOM 922 N N . LYS A 1 118 ? -18.571 -11.337 18.707 1.00 94.31 118 LYS A N 1
ATOM 923 C CA . LYS A 1 118 ? -19.566 -12.413 18.595 1.00 94.31 118 LYS A CA 1
ATOM 924 C C . LYS A 1 118 ? -20.929 -12.003 19.159 1.00 94.31 118 LYS A C 1
ATOM 926 O O . LYS A 1 118 ? -21.958 -12.374 18.591 1.00 94.31 118 LYS A O 1
ATOM 931 N N . LYS A 1 119 ? -20.950 -11.254 20.266 1.00 95.69 119 LYS A N 1
ATOM 932 C CA . LYS A 1 119 ? -22.186 -10.725 20.859 1.00 95.69 119 LYS A CA 1
ATOM 933 C C . LYS A 1 119 ? -22.835 -9.687 19.940 1.00 95.69 119 LYS A C 1
ATOM 935 O O . LYS A 1 119 ? -24.032 -9.796 19.673 1.00 95.69 119 LYS A O 1
ATOM 940 N N . ASP A 1 120 ? -22.052 -8.746 19.423 1.00 94.50 120 ASP A N 1
ATOM 941 C CA . ASP A 1 120 ? -22.548 -7.678 18.546 1.00 94.50 120 ASP A CA 1
ATOM 942 C C . ASP A 1 120 ? -23.057 -8.228 17.208 1.00 94.50 120 ASP A C 1
ATOM 944 O O . ASP A 1 120 ? -24.133 -7.843 16.747 1.00 94.50 120 ASP A O 1
ATOM 948 N N . LEU A 1 121 ? -22.351 -9.206 16.629 1.00 94.94 121 LEU A N 1
ATOM 949 C CA . LEU A 1 121 ? -22.777 -9.907 15.415 1.00 94.94 121 LEU A CA 1
ATOM 950 C C . LEU A 1 121 ? -24.128 -10.605 15.618 1.00 94.94 121 LEU A C 1
ATOM 952 O O . LEU A 1 121 ? -25.001 -10.526 14.755 1.00 94.94 121 LEU A O 1
ATOM 956 N N . LYS A 1 122 ? -24.319 -11.276 16.763 1.00 95.69 122 LYS A N 1
ATOM 957 C CA . LYS A 1 122 ? -25.586 -11.945 17.081 1.00 95.69 122 LYS A CA 1
ATOM 958 C C . LYS A 1 122 ? -26.730 -10.935 17.191 1.00 95.69 122 LYS A C 1
ATOM 960 O O . LYS A 1 122 ? -27.773 -11.141 16.579 1.00 95.69 122 LYS A O 1
ATOM 965 N N . ALA A 1 123 ? -26.513 -9.833 17.907 1.00 95.50 123 ALA A N 1
ATOM 966 C CA . ALA A 1 123 ? -27.508 -8.772 18.042 1.00 95.50 123 ALA A CA 1
ATOM 967 C C . ALA A 1 123 ? -27.857 -8.125 16.688 1.00 95.50 123 ALA A C 1
ATOM 969 O O . ALA A 1 123 ? -29.025 -7.848 16.412 1.00 95.50 123 ALA A O 1
ATOM 970 N N . TYR A 1 124 ? -26.863 -7.910 15.820 1.00 94.81 124 TYR A N 1
ATOM 971 C CA . TYR A 1 124 ? -27.083 -7.401 14.466 1.00 94.81 124 TYR A CA 1
ATOM 972 C C . TYR A 1 124 ? -27.890 -8.384 13.606 1.00 94.81 124 TYR A C 1
ATOM 974 O O . TYR A 1 124 ? -28.851 -7.984 12.952 1.00 94.81 124 TYR A O 1
ATOM 982 N N . ALA A 1 125 ? -27.556 -9.677 13.652 1.00 95.50 125 ALA A N 1
ATOM 983 C CA . ALA A 1 125 ? -28.265 -10.711 12.901 1.00 95.50 125 ALA A CA 1
ATOM 984 C C . ALA A 1 125 ? -29.729 -10.873 13.347 1.00 95.50 125 ALA A C 1
ATOM 986 O O . ALA A 1 125 ? -30.600 -11.121 12.514 1.00 95.50 125 ALA A O 1
ATOM 987 N N . GLU A 1 126 ? -30.013 -10.722 14.643 1.00 95.75 126 GLU A N 1
ATOM 988 C CA . GLU A 1 126 ? -31.383 -10.723 15.169 1.00 95.75 126 GLU A CA 1
ATOM 989 C C . GLU A 1 126 ? -32.181 -9.511 14.669 1.00 95.75 126 GLU A C 1
ATOM 991 O O . GLU A 1 126 ? -33.311 -9.679 14.216 1.00 95.75 126 GLU A O 1
ATOM 996 N N . LYS A 1 127 ? -31.579 -8.312 14.654 1.00 93.94 127 LYS A N 1
ATOM 997 C CA . LYS A 1 127 ? -32.213 -7.108 14.088 1.00 93.94 127 LYS A CA 1
ATOM 998 C C . LYS A 1 127 ? -32.499 -7.238 12.594 1.00 93.94 127 LYS A C 1
ATOM 1000 O O . LYS A 1 127 ? -33.571 -6.843 12.159 1.00 93.94 127 LYS A O 1
ATOM 1005 N N . LEU A 1 128 ? -31.566 -7.803 11.826 1.00 94.19 128 LEU A N 1
ATOM 1006 C CA . LEU A 1 128 ? -31.733 -7.994 10.383 1.00 94.19 128 LEU A CA 1
ATOM 1007 C C . LEU A 1 128 ? -32.883 -8.959 10.058 1.00 94.19 128 LEU A C 1
ATOM 1009 O O . LEU A 1 128 ? -33.560 -8.776 9.062 1.00 94.19 128 LEU A O 1
ATOM 1013 N N . LYS A 1 129 ? -33.106 -9.983 10.893 1.00 89.56 129 LYS A N 1
ATOM 1014 C CA . LYS A 1 129 ? -34.215 -10.939 10.722 1.00 89.56 129 LYS A CA 1
ATOM 1015 C C . LYS A 1 129 ? -35.578 -10.388 11.143 1.00 89.56 129 LYS A C 1
ATOM 1017 O O . LYS A 1 129 ? -36.591 -10.974 10.780 1.00 89.56 129 LYS A O 1
ATOM 1022 N N . ALA A 1 130 ? -35.592 -9.347 11.971 1.00 83.19 130 ALA A N 1
ATOM 1023 C CA . ALA A 1 130 ? -36.810 -8.704 12.451 1.00 83.19 130 ALA A CA 1
ATOM 1024 C C . ALA A 1 130 ? -37.283 -7.546 11.548 1.00 83.19 130 ALA A C 1
ATOM 1026 O O . ALA A 1 130 ? -38.382 -7.039 11.769 1.00 83.19 130 ALA A O 1
ATOM 1027 N N . ALA A 1 131 ? -36.456 -7.125 10.583 1.00 67.94 131 ALA A N 1
ATOM 1028 C CA . ALA A 1 131 ? -36.768 -6.144 9.542 1.00 67.94 131 ALA A CA 1
ATOM 1029 C C . ALA A 1 131 ? -37.244 -6.844 8.262 1.00 67.94 131 ALA A C 1
ATOM 1031 O O . ALA A 1 131 ? -38.113 -6.260 7.580 1.00 67.94 131 ALA A O 1
#

Radius of gyration: 21.58 Å; chains: 1; bounding box: 54×42×52 Å